Protein AF-X0Y492-F1 (afdb_monomer)

Nearest PDB structures (foldseek):
  3juu-assembly1_A  TM=8.325E-01  e=1.049E-05  Zobellia galactanivorans
  4ate-assembly1_A  TM=9.271E-01  e=7.933E-04  Zobellia galactanivorans
  3ilf-assembly1_A  TM=8.958E-01  e=1.665E-03  Zobellia galactanivorans
  7kr6-assembly1_BBB  TM=7.859E-01  e=3.182E-01  Bacteroides ovatus
  5nbp-assembly2_B  TM=7.833E-01  e=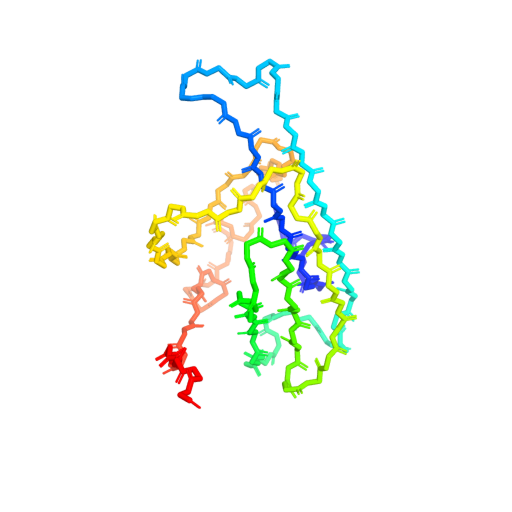4.075E-01  Bacteroides ovatus

Radius of gyration: 16.37 Å; Cα contacts (8 Å, |Δi|>4): 136; chains: 1; bounding box: 43×24×41 Å

Mean predicted aligned error: 4.15 Å

Foldseek 3Di:
DCDPPQFKDKDWDWDDDVVGCPPIDIDMDMDGDPDGPLPDDWDWDWDPPFQFKIWIDINNHTDDMDGDPGGDPDDDDDDDDDDDDPVHDQDPVRPCNNVNDPSRPDDDDPDDDDDDDD

pLDDT: mean 92.34, std 8.25, range [55.75, 98.75]

Organism: NCBI:txid412755

Structure (mmCIF, N/CA/C/O backbone):
data_AF-X0Y492-F1
#
_entry.id   AF-X0Y492-F1
#
loop_
_atom_site.group_PDB
_atom_site.id
_atom_site.type_symbol
_atom_site.label_atom_id
_atom_site.label_alt_id
_atom_site.label_comp_id
_atom_site.label_asym_id
_atom_site.label_entity_id
_atom_site.label_seq_id
_atom_site.pdbx_PDB_ins_code
_atom_site.Cartn_x
_atom_site.Cartn_y
_atom_site.Cartn_z
_atom_site.occupancy
_atom_site.B_iso_or_equiv
_atom_site.auth_seq_id
_atom_site.auth_comp_id
_atom_site.auth_asym_id
_atom_site.auth_atom_id
_atom_site.pdbx_PDB_model_num
ATOM 1 N N . TRP A 1 1 ? 14.440 -5.883 -9.053 1.00 55.75 1 TRP A N 1
ATOM 2 C CA . TRP A 1 1 ? 13.439 -5.600 -8.032 1.00 55.75 1 TRP A CA 1
ATOM 3 C C . TRP A 1 1 ? 11.976 -5.795 -8.491 1.00 55.75 1 TRP A C 1
ATOM 5 O O . TRP A 1 1 ? 11.084 -5.684 -7.668 1.00 55.75 1 TRP A O 1
ATOM 15 N N . GLY A 1 2 ? 11.674 -6.202 -9.739 1.00 57.22 2 GLY A N 1
ATOM 16 C CA . GLY A 1 2 ? 10.277 -6.325 -10.222 1.00 57.22 2 GLY A CA 1
ATOM 17 C C . GLY A 1 2 ? 9.827 -7.699 -10.738 1.00 57.22 2 GLY A C 1
ATOM 18 O O . GLY A 1 2 ? 8.848 -7.757 -11.460 1.00 57.22 2 GLY A O 1
ATOM 19 N N . ARG A 1 3 ? 10.538 -8.801 -10.452 1.00 61.84 3 ARG A N 1
ATOM 20 C CA . ARG A 1 3 ? 10.195 -10.123 -11.035 1.00 61.84 3 ARG A CA 1
ATOM 21 C C . ARG A 1 3 ? 9.187 -10.941 -10.225 1.00 61.84 3 ARG A C 1
ATOM 23 O O . ARG A 1 3 ? 8.469 -11.741 -10.803 1.00 61.84 3 ARG A O 1
ATOM 30 N N . ASN A 1 4 ? 9.172 -10.759 -8.903 1.00 74.25 4 ASN A N 1
ATOM 31 C CA . ASN A 1 4 ? 8.382 -11.586 -7.978 1.00 74.25 4 ASN A CA 1
ATOM 32 C C . ASN A 1 4 ? 7.348 -10.774 -7.180 1.00 74.25 4 ASN A C 1
ATOM 34 O O . ASN A 1 4 ? 6.586 -11.342 -6.403 1.00 74.25 4 ASN A O 1
ATOM 38 N N . TRP A 1 5 ? 7.356 -9.450 -7.344 1.00 85.19 5 TRP A N 1
ATOM 39 C CA . TRP A 1 5 ? 6.557 -8.491 -6.573 1.00 85.19 5 TRP A CA 1
ATOM 40 C C . TRP A 1 5 ? 5.687 -7.614 -7.485 1.00 85.19 5 TRP A C 1
ATOM 42 O O . TRP A 1 5 ? 5.201 -6.575 -7.061 1.00 85.19 5 TRP A O 1
ATOM 52 N N . ASP A 1 6 ? 5.505 -8.029 -8.742 1.00 89.94 6 ASP A N 1
ATOM 53 C CA . ASP A 1 6 ? 4.697 -7.355 -9.765 1.00 89.94 6 ASP A CA 1
ATOM 54 C C . ASP A 1 6 ? 3.240 -7.847 -9.802 1.00 89.94 6 ASP A C 1
ATOM 56 O O . ASP A 1 6 ? 2.480 -7.430 -10.672 1.00 89.94 6 ASP A O 1
ATOM 60 N N . GLN A 1 7 ? 2.849 -8.725 -8.871 1.00 95.25 7 GLN A N 1
ATOM 61 C CA . GLN A 1 7 ? 1.479 -9.210 -8.685 1.00 95.25 7 GLN A CA 1
ATOM 62 C C . GLN A 1 7 ? 1.159 -9.372 -7.190 1.00 95.25 7 GLN A C 1
ATOM 64 O O . GLN A 1 7 ? 1.045 -10.482 -6.661 1.00 95.25 7 GLN A O 1
ATOM 69 N N . ILE A 1 8 ? 1.028 -8.255 -6.481 1.00 95.69 8 ILE A N 1
ATOM 70 C CA . ILE A 1 8 ? 0.751 -8.230 -5.048 1.00 95.69 8 ILE A CA 1
ATOM 71 C C . ILE A 1 8 ? -0.098 -7.019 -4.649 1.00 95.69 8 ILE A C 1
ATOM 73 O O . ILE A 1 8 ? 0.143 -5.893 -5.072 1.00 95.69 8 ILE A O 1
ATOM 77 N N . PHE A 1 9 ? -1.085 -7.246 -3.786 1.00 97.50 9 PHE A N 1
ATOM 78 C CA . PHE A 1 9 ? -1.698 -6.199 -2.974 1.00 97.50 9 PHE A CA 1
ATOM 79 C C . PHE A 1 9 ? -1.273 -6.450 -1.530 1.00 97.50 9 PHE A C 1
ATOM 81 O O . PHE A 1 9 ? -1.693 -7.440 -0.932 1.00 97.50 9 PHE A O 1
ATOM 88 N N . HIS A 1 10 ? -0.367 -5.616 -1.016 1.00 96.62 10 HIS A N 1
ATOM 89 C CA . HIS A 1 10 ? 0.262 -5.760 0.300 1.00 96.62 10 HIS A CA 1
ATOM 90 C C . HIS A 1 10 ? 0.047 -4.506 1.130 1.00 96.62 10 HIS A C 1
ATOM 92 O O . HIS A 1 10 ? -0.031 -3.395 0.607 1.00 96.62 10 HIS A O 1
ATOM 98 N N . SER A 1 11 ? -0.069 -4.689 2.439 1.00 97.12 11 SER A N 1
ATOM 99 C CA . SER A 1 11 ? -0.231 -3.583 3.374 1.00 97.12 11 SER A CA 1
ATOM 100 C C . SER A 1 11 ? 0.521 -3.877 4.660 1.00 97.12 11 SER A C 1
ATOM 102 O O . SER A 1 11 ? 0.534 -5.018 5.128 1.00 97.12 11 SER A O 1
ATOM 104 N N . ASN A 1 12 ? 1.116 -2.834 5.239 1.00 95.00 12 ASN A N 1
ATOM 105 C CA . ASN A 1 12 ? 1.852 -2.915 6.494 1.00 95.00 12 ASN A CA 1
ATOM 106 C C . ASN A 1 12 ? 1.318 -1.893 7.491 1.00 95.00 12 ASN A C 1
ATOM 108 O O . ASN A 1 12 ? 1.077 -0.742 7.137 1.00 95.00 12 ASN A O 1
ATOM 112 N N . LEU A 1 13 ? 1.235 -2.310 8.749 1.00 95.12 13 LEU A N 1
ATOM 113 C CA . LEU A 1 13 ? 1.245 -1.426 9.904 1.00 95.12 13 LEU A CA 1
ATOM 114 C C . LEU A 1 13 ? 2.625 -1.556 10.532 1.00 95.12 13 LEU A C 1
ATOM 116 O O . LEU A 1 13 ? 3.018 -2.649 10.948 1.00 95.12 13 LEU A O 1
ATOM 120 N N . ILE A 1 14 ? 3.378 -0.461 10.528 1.00 92.31 14 ILE A N 1
ATOM 121 C CA . ILE A 1 14 ? 4.756 -0.440 11.005 1.00 92.31 14 ILE A CA 1
ATOM 122 C C . ILE A 1 14 ? 4.837 0.517 12.179 1.00 92.31 14 ILE A C 1
ATOM 124 O O . ILE A 1 14 ? 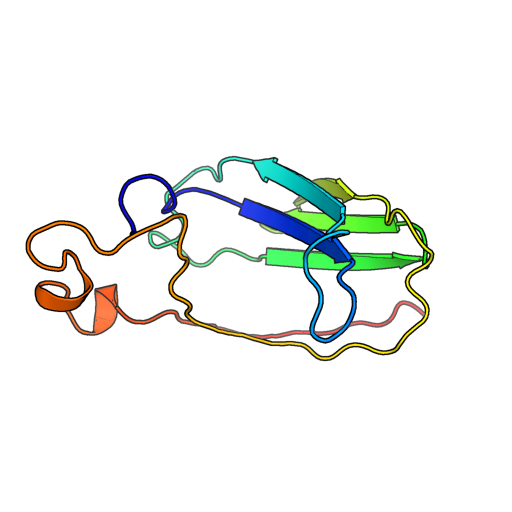4.552 1.704 12.041 1.00 92.31 14 ILE A O 1
ATOM 128 N N . ARG A 1 15 ? 5.287 -0.003 13.318 1.00 90.00 15 ARG A N 1
ATOM 129 C CA . ARG A 1 15 ? 5.688 0.804 14.461 1.00 90.00 15 ARG A CA 1
ATOM 130 C C . ARG A 1 15 ? 7.197 0.726 14.601 1.00 90.00 15 ARG A C 1
ATOM 132 O O . ARG A 1 15 ? 7.750 -0.333 14.892 1.00 90.00 15 ARG A O 1
ATOM 139 N N . THR A 1 16 ? 7.853 1.859 14.403 1.00 86.19 16 THR A N 1
ATOM 140 C CA . THR A 1 16 ? 9.274 2.061 14.695 1.00 86.19 16 THR A CA 1
ATOM 141 C C . THR A 1 16 ? 9.431 3.244 15.635 1.00 86.19 16 THR A C 1
ATOM 143 O O . THR A 1 16 ? 8.540 4.088 15.760 1.00 86.19 16 THR A O 1
ATOM 146 N N . ARG A 1 17 ? 10.571 3.308 16.321 1.00 79.25 17 ARG A N 1
ATOM 147 C CA . ARG A 1 17 ? 10.982 4.516 17.027 1.00 79.25 17 ARG A CA 1
ATOM 148 C C . ARG A 1 17 ? 11.815 5.355 16.062 1.00 79.25 17 ARG A C 1
ATOM 150 O O . ARG A 1 17 ? 12.604 4.814 15.290 1.00 79.25 17 ARG A O 1
ATOM 157 N N . ALA A 1 18 ? 11.653 6.676 16.098 1.00 72.62 18 ALA A N 1
ATOM 158 C CA . ALA A 1 18 ? 12.477 7.568 15.288 1.00 72.62 18 ALA A CA 1
ATOM 159 C C . ALA A 1 18 ? 13.970 7.305 15.560 1.00 72.62 18 ALA A C 1
ATOM 161 O O . ALA A 1 18 ? 14.410 7.366 16.709 1.00 72.62 18 ALA A O 1
ATOM 162 N N . GLY A 1 19 ? 14.722 6.973 14.507 1.00 68.38 19 GLY A N 1
ATOM 163 C CA . GLY A 1 19 ? 16.152 6.657 14.586 1.00 68.38 19 GLY A CA 1
ATOM 164 C C . GLY A 1 19 ? 16.504 5.278 15.161 1.00 68.38 19 GLY A C 1
ATOM 165 O O . GLY A 1 19 ? 17.688 4.982 15.277 1.00 68.38 19 GLY A O 1
ATOM 166 N N . ASP A 1 20 ? 15.526 4.431 15.506 1.00 75.44 20 ASP A N 1
ATOM 167 C CA . ASP A 1 20 ? 15.769 3.112 16.099 1.00 75.44 20 ASP A CA 1
ATOM 168 C C . ASP A 1 20 ? 14.780 2.049 15.583 1.00 75.44 20 ASP A C 1
ATOM 170 O O . ASP A 1 20 ? 13.600 1.999 15.949 1.00 75.44 20 ASP A O 1
ATOM 174 N N . ASN A 1 21 ? 15.307 1.156 14.742 1.00 76.12 21 ASN A N 1
ATOM 175 C CA . ASN A 1 21 ? 14.578 0.029 14.163 1.00 76.12 21 ASN A CA 1
ATOM 176 C C . ASN A 1 21 ? 14.710 -1.271 14.978 1.00 76.12 21 ASN A C 1
ATOM 178 O O . ASN A 1 21 ? 14.123 -2.277 14.582 1.00 76.12 21 ASN A O 1
ATOM 182 N N . SER A 1 22 ? 15.443 -1.283 16.101 1.00 76.06 22 SER A N 1
ATOM 183 C CA . SER A 1 22 ? 15.678 -2.501 16.898 1.00 76.06 22 SER A CA 1
ATOM 184 C C . SER A 1 22 ? 14.391 -3.119 17.456 1.00 76.06 22 SER A C 1
ATOM 186 O O . SER A 1 22 ? 14.306 -4.332 17.616 1.00 76.06 22 SER A O 1
ATOM 188 N N . ASN A 1 23 ? 13.363 -2.295 17.681 1.00 81.00 23 ASN A N 1
ATOM 189 C CA . ASN A 1 23 ? 12.053 -2.699 18.196 1.00 81.00 23 ASN A CA 1
ATOM 190 C C . ASN A 1 23 ? 10.935 -2.548 17.152 1.00 81.00 23 ASN A C 1
ATOM 192 O O . ASN A 1 23 ? 9.787 -2.256 17.499 1.00 81.00 23 ASN A O 1
ATOM 196 N N . LYS A 1 24 ? 11.267 -2.692 15.863 1.00 89.00 24 LYS A N 1
ATOM 197 C CA . LYS A 1 24 ? 10.288 -2.613 14.777 1.00 89.00 24 LYS A CA 1
ATOM 198 C C . LYS A 1 24 ? 9.218 -3.693 14.948 1.00 89.00 24 LYS A C 1
ATOM 200 O O . LYS A 1 24 ? 9.517 -4.883 14.889 1.00 89.00 24 LYS A O 1
ATOM 205 N N . VAL A 1 25 ? 7.961 -3.273 15.056 1.00 92.69 25 VAL A N 1
ATOM 206 C CA . VAL A 1 25 ? 6.805 -4.162 14.903 1.00 92.69 25 VAL A CA 1
ATOM 207 C C . VAL A 1 25 ? 6.225 -3.956 13.515 1.00 92.69 25 VAL A C 1
ATOM 209 O O . VAL A 1 25 ? 5.977 -2.825 13.098 1.00 92.69 25 VAL A O 1
ATOM 212 N N . GLN A 1 26 ? 6.034 -5.053 12.786 1.00 93.88 26 GLN A N 1
ATOM 213 C CA . GLN A 1 26 ? 5.436 -5.048 11.456 1.00 93.88 26 GLN A CA 1
ATOM 214 C C . GLN A 1 26 ? 4.308 -6.072 11.400 1.00 93.88 26 GLN A C 1
ATOM 216 O O . GLN A 1 26 ? 4.543 -7.279 11.414 1.00 93.88 26 GLN A O 1
ATOM 221 N N . ILE A 1 27 ? 3.080 -5.570 11.306 1.00 96.75 27 ILE A N 1
ATOM 222 C CA . ILE A 1 27 ? 1.883 -6.371 11.058 1.00 96.75 27 ILE A CA 1
ATOM 223 C C . ILE A 1 27 ? 1.547 -6.216 9.584 1.00 96.75 27 ILE A C 1
ATOM 225 O O . ILE A 1 27 ? 1.428 -5.099 9.086 1.00 96.75 27 ILE A O 1
ATOM 229 N N . GLN A 1 28 ? 1.417 -7.330 8.874 1.00 97.00 28 GLN A N 1
ATOM 230 C CA . GLN A 1 28 ? 1.279 -7.307 7.426 1.00 97.00 28 GLN A CA 1
ATOM 231 C C . GLN A 1 28 ? 0.382 -8.424 6.916 1.00 97.00 28 GLN A C 1
ATOM 233 O O . GLN A 1 28 ? 0.271 -9.487 7.529 1.00 97.00 28 GLN A O 1
ATOM 238 N N . LYS A 1 29 ? -0.234 -8.181 5.763 1.00 98.19 29 LYS A N 1
ATOM 239 C CA . LYS A 1 29 ? -0.973 -9.182 4.997 1.00 98.19 29 LYS A CA 1
ATOM 240 C C . LYS A 1 29 ? -0.919 -8.815 3.520 1.00 98.19 29 LYS A C 1
ATOM 242 O O . LYS A 1 29 ? -0.684 -7.660 3.166 1.00 98.19 29 LYS A O 1
ATOM 247 N N . SER A 1 30 ? -1.109 -9.812 2.668 1.00 97.38 30 SER A N 1
ATOM 248 C CA . SER A 1 30 ? -1.231 -9.614 1.232 1.00 97.38 30 SER A CA 1
ATOM 249 C C . SER A 1 30 ? -2.183 -10.612 0.598 1.00 97.38 30 SER A C 1
ATOM 251 O O . SER A 1 30 ? -2.483 -11.669 1.159 1.00 97.38 30 SER A O 1
ATOM 253 N N . ILE A 1 31 ? -2.630 -10.259 -0.603 1.00 97.69 31 ILE A N 1
ATOM 254 C CA . ILE A 1 31 ? -3.265 -11.168 -1.554 1.00 97.69 31 ILE A CA 1
ATOM 255 C C . ILE A 1 31 ? -2.610 -11.009 -2.926 1.00 97.69 31 ILE A C 1
ATOM 257 O O . ILE A 1 31 ? -1.971 -9.991 -3.211 1.00 97.69 31 ILE A O 1
ATOM 261 N N . LYS A 1 32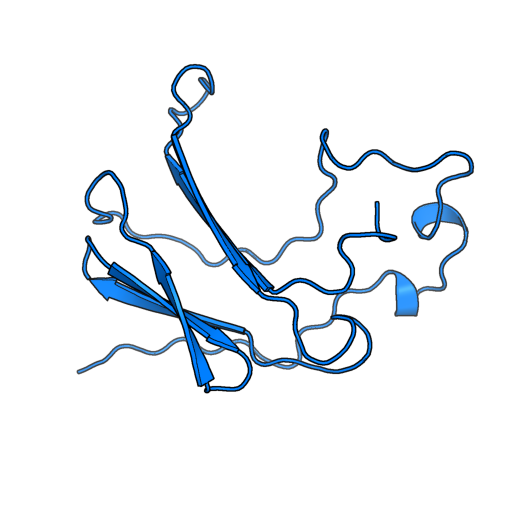 ? -2.796 -12.006 -3.792 1.00 97.25 32 LYS A N 1
ATOM 262 C CA . LYS A 1 32 ? -2.457 -11.881 -5.210 1.00 97.25 32 LYS A CA 1
ATOM 263 C C . LYS A 1 32 ? -3.658 -11.307 -5.974 1.00 97.25 32 LYS A C 1
ATOM 265 O O . LYS A 1 32 ? -4.732 -11.908 -5.903 1.00 97.25 32 LYS A O 1
ATOM 270 N N . PRO A 1 33 ? -3.513 -10.171 -6.677 1.00 97.12 33 PRO A N 1
ATOM 271 C CA . PRO A 1 33 ? -4.542 -9.678 -7.585 1.00 97.12 33 PRO A CA 1
ATOM 272 C C . PRO A 1 33 ? -4.731 -10.625 -8.790 1.00 97.12 33 PRO A C 1
ATOM 274 O O . PRO A 1 33 ? -3.838 -11.426 -9.076 1.00 97.12 33 PRO A O 1
ATOM 277 N N . PRO A 1 34 ? -5.863 -10.546 -9.519 1.00 96.69 34 PRO A N 1
ATOM 278 C CA . PRO A 1 34 ? -6.141 -11.416 -10.669 1.00 96.69 34 PRO A CA 1
ATOM 279 C C . PRO A 1 34 ? -5.122 -11.306 -11.809 1.00 96.69 34 PRO A C 1
ATOM 281 O O . PRO A 1 34 ? -4.872 -12.289 -12.500 1.00 96.69 34 PRO A O 1
ATOM 284 N N . THR A 1 35 ? -4.524 -10.128 -11.985 1.00 97.38 35 THR A N 1
ATOM 285 C CA . THR A 1 35 ? -3.483 -9.852 -12.983 1.00 97.38 35 THR A CA 1
ATOM 286 C C . THR A 1 35 ? -2.301 -9.136 -12.341 1.00 97.38 35 THR A C 1
ATOM 288 O O . THR A 1 35 ? -2.409 -8.669 -11.203 1.00 97.38 35 THR A O 1
ATOM 291 N N . LYS A 1 36 ? -1.174 -9.017 -13.051 1.00 95.94 36 LYS A N 1
ATOM 292 C CA . LYS A 1 36 ? -0.035 -8.218 -12.579 1.00 95.94 36 LYS A CA 1
ATOM 293 C C . LYS A 1 36 ? -0.450 -6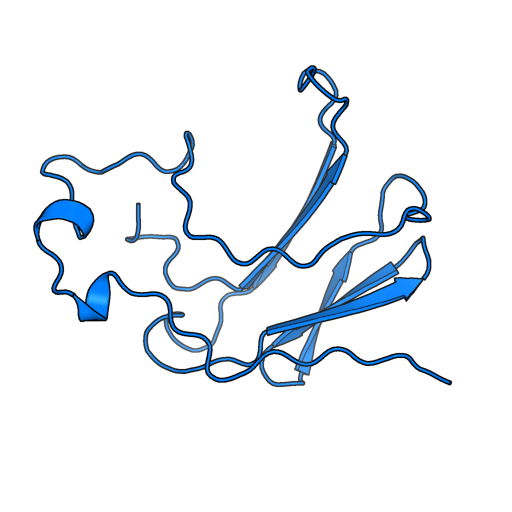.764 -12.340 1.00 95.94 36 LYS A C 1
ATOM 295 O O . LYS A 1 36 ? -1.285 -6.220 -13.063 1.00 95.94 36 LYS A O 1
ATOM 300 N N . ASN A 1 37 ? 0.144 -6.117 -11.338 1.00 95.69 37 ASN A N 1
ATOM 301 C CA . ASN A 1 37 ? -0.213 -4.760 -10.914 1.00 95.69 37 ASN A CA 1
ATOM 302 C C . ASN A 1 37 ? -0.068 -3.721 -12.037 1.00 95.69 37 ASN A C 1
ATOM 304 O O . ASN A 1 37 ? -0.776 -2.721 -12.009 1.00 95.69 37 ASN A O 1
ATOM 308 N N . HIS A 1 38 ? 0.834 -3.947 -12.998 1.00 94.12 38 HIS A N 1
ATOM 309 C CA . HIS A 1 38 ? 1.089 -3.038 -14.120 1.00 94.12 38 HIS A CA 1
ATOM 310 C C . HIS A 1 38 ? 0.211 -3.298 -15.357 1.00 94.12 38 HIS A C 1
ATOM 312 O O . HIS A 1 38 ? 0.249 -2.507 -16.289 1.00 94.12 38 HIS A O 1
ATOM 318 N N . GLU A 1 39 ? -0.578 -4.379 -15.398 1.00 96.75 39 GLU A N 1
ATOM 319 C CA . GLU A 1 39 ? -1.405 -4.702 -16.577 1.00 96.75 39 GLU A CA 1
ATOM 320 C C . GLU A 1 39 ? -2.679 -3.849 -16.678 1.00 96.75 39 GLU A C 1
ATOM 322 O O . GLU A 1 39 ? -3.278 -3.752 -17.747 1.00 96.75 39 GLU A O 1
ATOM 327 N N . ARG A 1 40 ? -3.134 -3.252 -15.569 1.00 97.44 40 ARG A N 1
ATOM 328 C CA . ARG A 1 40 ? -4.333 -2.402 -15.524 1.00 97.44 40 ARG A CA 1
ATOM 329 C C . ARG A 1 40 ? -4.331 -1.491 -14.301 1.00 97.44 40 ARG A C 1
ATOM 331 O O . ARG A 1 40 ? -3.705 -1.798 -13.290 1.00 97.44 40 ARG A O 1
ATOM 338 N N . PHE A 1 41 ? -5.146 -0.439 -14.343 1.00 98.12 41 PHE A N 1
ATOM 339 C CA . PHE A 1 41 ? -5.463 0.339 -13.148 1.00 98.12 41 PHE A CA 1
ATOM 340 C C . PHE A 1 41 ? -6.350 -0.459 -12.188 1.00 98.12 41 PHE A C 1
ATOM 342 O O . PHE A 1 41 ? -7.453 -0.893 -12.535 1.00 98.12 41 PHE A O 1
ATOM 349 N N . TYR A 1 42 ? -5.863 -0.613 -10.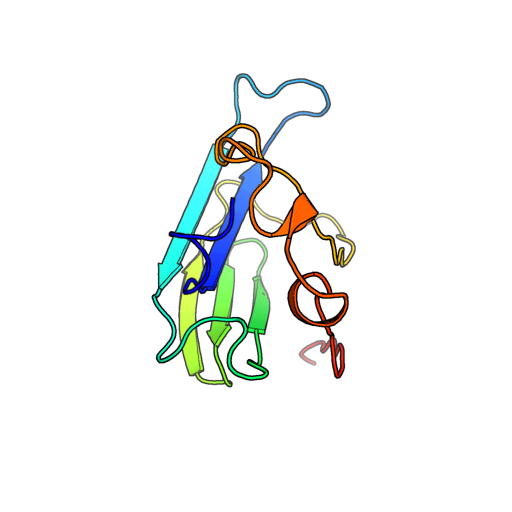964 1.00 98.44 42 TYR A N 1
ATOM 350 C CA . TYR A 1 42 ? -6.607 -1.135 -9.824 1.00 98.44 42 TYR A CA 1
ATOM 351 C C . TYR A 1 42 ? -7.070 0.012 -8.930 1.00 98.44 42 TYR A C 1
ATOM 353 O O . TYR A 1 42 ? -6.384 1.028 -8.812 1.00 98.44 42 TYR A O 1
ATOM 361 N N . VAL A 1 43 ? -8.191 -0.179 -8.234 1.00 98.62 43 VAL A N 1
ATOM 362 C CA . VAL A 1 43 ? -8.562 0.702 -7.119 1.00 98.62 43 VAL A CA 1
ATOM 363 C C . VAL A 1 43 ? -8.069 0.081 -5.818 1.00 98.62 43 VAL A C 1
ATOM 365 O O . VAL A 1 43 ? -8.682 -0.852 -5.299 1.00 98.62 43 VAL A O 1
ATOM 368 N N . TYR A 1 44 ? -6.963 0.607 -5.292 1.00 98.56 44 TYR A N 1
ATOM 369 C CA . TYR A 1 44 ? -6.460 0.270 -3.960 1.00 98.56 44 TYR A CA 1
ATOM 370 C C . TYR A 1 44 ? -7.071 1.214 -2.929 1.00 98.56 44 TYR A C 1
ATOM 372 O O . TYR A 1 44 ? -6.986 2.432 -3.079 1.00 98.56 44 TYR A O 1
ATOM 380 N N . ALA A 1 45 ? -7.663 0.669 -1.869 1.00 98.38 45 ALA A N 1
ATOM 381 C CA . ALA A 1 45 ? -8.213 1.481 -0.793 1.00 98.38 45 ALA A CA 1
ATOM 382 C C . ALA A 1 45 ? -7.886 0.906 0.586 1.00 98.38 45 ALA A C 1
ATOM 384 O O . ALA A 1 45 ? -7.889 -0.308 0.798 1.00 98.38 45 ALA A O 1
ATOM 385 N N . GLY A 1 46 ? -7.636 1.812 1.528 1.00 97.62 46 GLY A N 1
ATOM 386 C CA . GLY A 1 46 ? -7.559 1.536 2.955 1.00 97.62 46 GLY A CA 1
ATOM 387 C C . GLY A 1 46 ? -8.601 2.379 3.682 1.00 97.62 46 GLY A C 1
ATOM 388 O O . GLY A 1 46 ? -8.655 3.593 3.498 1.00 97.62 46 GLY A O 1
ATOM 389 N N . TRP A 1 47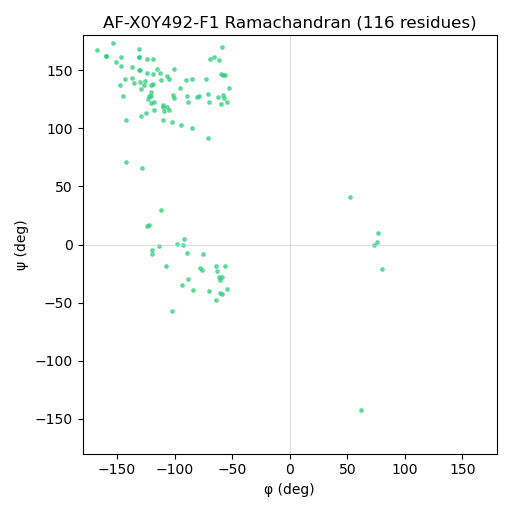 ? -9.430 1.744 4.501 1.00 97.94 47 TRP A N 1
ATOM 390 C CA . TRP A 1 47 ? -10.329 2.416 5.423 1.00 97.94 47 TRP A CA 1
ATOM 391 C C . TRP A 1 47 ? -9.731 2.353 6.821 1.00 97.94 47 TRP A C 1
ATOM 393 O O . TRP A 1 47 ? -9.751 1.308 7.474 1.00 97.94 47 TRP A O 1
ATOM 403 N N . TRP A 1 48 ? -9.205 3.487 7.278 1.00 97.25 48 TRP A N 1
ATOM 404 C CA . TRP A 1 48 ? -8.911 3.698 8.689 1.00 97.25 48 TRP A CA 1
ATOM 405 C C . TRP A 1 48 ? -10.240 3.850 9.435 1.00 97.25 48 TRP A C 1
ATOM 407 O O . TRP A 1 48 ? -10.838 4.923 9.474 1.00 97.25 48 TRP A O 1
ATOM 417 N N . LYS A 1 49 ? -10.752 2.719 9.922 1.00 97.19 49 LYS A N 1
ATOM 418 C CA . LYS A 1 49 ? -12.102 2.600 10.473 1.00 97.19 49 LYS A CA 1
ATOM 419 C C . LYS A 1 49 ? -12.156 3.016 11.939 1.00 97.19 49 LYS A C 1
ATOM 421 O O . LYS A 1 49 ? -13.120 3.651 12.356 1.00 97.19 49 LYS A O 1
ATOM 426 N N . SER A 1 50 ? -11.131 2.658 12.708 1.00 97.12 50 SER A N 1
ATOM 427 C CA . SER A 1 50 ? -10.939 3.088 14.095 1.00 97.12 50 SER A CA 1
ATOM 428 C C . SER A 1 50 ? -9.446 3.070 14.456 1.00 97.12 50 SER A C 1
ATOM 430 O O . SER A 1 50 ? -8.639 2.553 13.675 1.00 97.12 50 SER A O 1
ATOM 432 N N . PRO A 1 51 ? -9.045 3.566 15.642 1.00 97.19 51 PRO A N 1
ATOM 433 C CA . PRO A 1 51 ? -7.670 3.431 16.130 1.00 97.19 51 PRO A CA 1
ATOM 434 C C . PRO A 1 51 ? -7.159 1.982 16.210 1.00 97.19 51 PRO A C 1
ATOM 436 O O . PRO A 1 51 ? -5.951 1.766 16.273 1.00 97.19 51 PRO A O 1
ATOM 439 N N . GLU A 1 52 ? -8.055 0.991 16.211 1.00 97.56 52 GLU A N 1
ATOM 440 C CA . GLU A 1 52 ? -7.752 -0.436 16.347 1.00 97.56 52 GLU A CA 1
ATOM 441 C C . GLU A 1 52 ? -8.058 -1.270 15.090 1.00 97.56 52 GLU A C 1
ATOM 443 O O . GLU A 1 52 ? -7.816 -2.478 15.095 1.00 97.56 52 GLU A O 1
ATOM 448 N N . GLU A 1 53 ? -8.578 -0.675 14.012 1.00 97.75 53 GLU A N 1
ATOM 449 C CA . GLU A 1 53 ? -8.928 -1.417 12.797 1.00 97.75 53 GLU A CA 1
ATOM 450 C C . GLU A 1 53 ? -8.673 -0.613 11.520 1.00 97.75 53 GLU A C 1
ATOM 452 O O . GLU A 1 53 ? -9.190 0.492 11.328 1.00 97.75 53 GLU A O 1
ATOM 457 N N . ILE A 1 54 ? -7.937 -1.234 10.595 1.00 98.12 54 ILE A N 1
ATOM 458 C CA . ILE A 1 54 ? -7.781 -0.760 9.221 1.00 98.12 54 ILE A CA 1
ATOM 459 C C . ILE A 1 54 ? -8.229 -1.868 8.271 1.00 98.12 54 ILE A C 1
ATOM 461 O O . ILE A 1 54 ? -7.737 -2.996 8.344 1.00 98.12 54 ILE A O 1
ATOM 465 N N . GLN A 1 55 ? -9.163 -1.551 7.377 1.00 98.56 55 GLN A N 1
ATOM 466 C CA . GLN A 1 55 ? -9.678 -2.475 6.366 1.00 98.56 55 GLN A CA 1
ATOM 467 C C . GLN A 1 55 ? -9.106 -2.132 4.993 1.00 98.56 55 GLN A C 1
ATOM 469 O O . GLN A 1 55 ? -8.981 -0.962 4.651 1.00 98.56 55 GLN A O 1
ATOM 474 N N . PHE A 1 56 ? -8.794 -3.138 4.188 1.00 98.75 56 PHE A N 1
ATOM 475 C CA . PHE A 1 56 ? -8.207 -2.974 2.864 1.00 98.75 56 PHE A CA 1
ATOM 476 C C . PHE A 1 56 ? -9.131 -3.546 1.796 1.00 98.75 56 PHE A C 1
ATOM 478 O O . PHE A 1 56 ? -9.703 -4.628 1.963 1.00 98.75 56 PHE A O 1
ATOM 485 N N . PHE A 1 57 ? -9.254 -2.817 0.690 1.00 98.75 57 PHE A N 1
ATOM 486 C CA . PHE A 1 57 ? -10.131 -3.148 -0.423 1.00 98.75 57 PHE A CA 1
ATOM 487 C C . PHE A 1 57 ? -9.359 -3.085 -1.738 1.00 98.75 57 PHE A C 1
ATOM 489 O O . PHE A 1 57 ? -8.562 -2.170 -1.958 1.00 98.75 57 PHE A O 1
ATOM 496 N N . LEU A 1 58 ? -9.637 -4.045 -2.616 1.00 98.75 58 LEU A N 1
ATOM 497 C CA . LEU A 1 58 ? -9.129 -4.091 -3.982 1.00 98.75 58 LEU A CA 1
ATOM 498 C C . LEU A 1 58 ? -10.325 -4.088 -4.934 1.00 98.75 58 LEU A C 1
ATOM 500 O O . LEU A 1 58 ? -11.203 -4.943 -4.823 1.00 98.75 58 LEU A O 1
ATOM 504 N N . ASP A 1 59 ? -10.388 -3.105 -5.831 1.00 98.44 59 ASP A N 1
ATOM 505 C CA . ASP A 1 59 ? -11.519 -2.890 -6.748 1.00 98.44 59 ASP A CA 1
ATOM 506 C C . ASP A 1 59 ? -12.877 -2.824 -6.027 1.00 98.44 59 ASP A C 1
ATOM 508 O O . ASP A 1 59 ? -13.874 -3.407 -6.454 1.00 98.44 59 ASP A O 1
ATOM 512 N N . GLY A 1 60 ? -12.902 -2.146 -4.875 1.00 98.12 60 GLY A N 1
ATOM 513 C CA . GLY A 1 60 ? -14.100 -1.993 -4.043 1.00 98.12 60 GLY A CA 1
ATOM 514 C C . GLY A 1 60 ? -14.521 -3.252 -3.276 1.00 98.12 60 GLY A C 1
ATOM 515 O O . GLY A 1 60 ? -15.485 -3.203 -2.516 1.00 98.12 60 GLY A O 1
ATOM 516 N N . LYS A 1 61 ? -13.804 -4.373 -3.421 1.00 98.56 61 LYS A N 1
ATOM 517 C CA . LYS A 1 61 ? -14.073 -5.616 -2.688 1.00 98.56 61 LYS A CA 1
ATOM 518 C C . LYS A 1 61 ? -13.202 -5.696 -1.444 1.00 98.56 61 LYS A C 1
ATOM 520 O O . LYS A 1 61 ? -12.000 -5.445 -1.516 1.00 98.56 61 LYS A O 1
ATOM 525 N N . TYR A 1 62 ? -13.799 -6.078 -0.316 1.00 98.69 62 TYR A N 1
ATOM 526 C CA . TYR A 1 62 ? -13.059 -6.342 0.918 1.00 98.69 62 TYR A CA 1
ATOM 527 C C . TYR A 1 62 ? -12.002 -7.425 0.674 1.00 98.69 62 TYR A C 1
ATOM 529 O O . TYR A 1 62 ? -12.327 -8.512 0.196 1.00 98.69 62 TYR A O 1
ATOM 537 N N . ALA A 1 63 ? -10.747 -7.126 1.008 1.00 98.56 63 ALA A N 1
ATOM 538 C CA . ALA A 1 63 ? -9.638 -8.065 0.906 1.00 98.56 63 ALA A CA 1
ATOM 539 C C . ALA A 1 63 ? -9.280 -8.635 2.284 1.00 98.56 63 ALA A C 1
ATOM 541 O O . ALA A 1 63 ? -9.273 -9.851 2.485 1.00 98.56 63 ALA A O 1
ATOM 542 N N . TYR A 1 64 ? -8.963 -7.759 3.238 1.00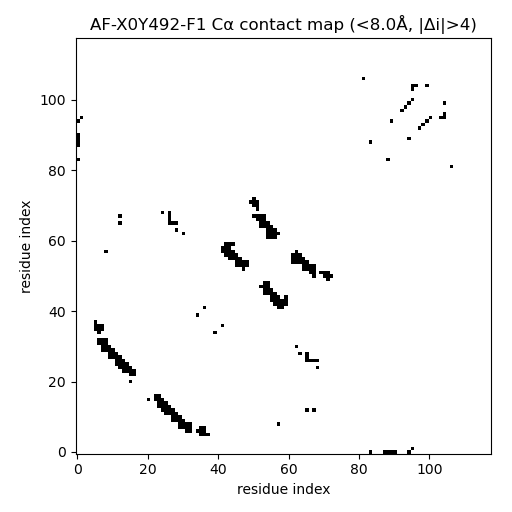 98.69 64 TYR A N 1
ATOM 543 C CA . TYR A 1 64 ? -8.601 -8.129 4.605 1.00 98.69 64 TYR A CA 1
ATOM 544 C C . TYR A 1 64 ? -8.583 -6.913 5.537 1.00 98.69 64 TYR A C 1
ATOM 546 O O . TYR A 1 64 ? -8.563 -5.774 5.083 1.00 98.69 64 TYR A O 1
ATOM 554 N N . SER A 1 65 ? -8.521 -7.163 6.847 1.00 98.56 65 SER A N 1
ATOM 555 C CA . SER A 1 65 ? -8.273 -6.145 7.873 1.00 98.56 65 SER A CA 1
ATOM 556 C C . SER A 1 65 ? -6.953 -6.407 8.591 1.00 98.56 65 SER A C 1
ATOM 558 O O . SER A 1 65 ? -6.540 -7.561 8.734 1.00 98.56 65 SER A O 1
ATOM 560 N N . LEU A 1 66 ? -6.327 -5.340 9.080 1.00 98.44 66 LEU A N 1
ATOM 561 C CA . LEU A 1 66 ? -5.216 -5.380 10.023 1.00 98.44 66 LEU A CA 1
ATOM 562 C C . LEU A 1 66 ? -5.616 -4.655 11.313 1.00 98.44 66 LEU A C 1
ATOM 564 O O . LEU A 1 66 ? -6.357 -3.671 11.284 1.00 98.44 66 LEU A O 1
ATOM 568 N N . LYS A 1 67 ? -5.095 -5.146 12.437 1.00 97.75 67 LYS A N 1
ATOM 569 C CA . LYS A 1 67 ? -5.235 -4.528 13.755 1.00 97.75 67 LYS A CA 1
ATOM 570 C C . LYS A 1 67 ? -3.874 -3.966 14.177 1.00 97.75 67 LYS A C 1
ATOM 572 O O . LYS A 1 67 ? -2.933 -4.756 14.251 1.00 97.75 67 LYS A O 1
ATOM 577 N N . PRO A 1 68 ? -3.747 -2.655 14.432 1.00 95.19 68 PRO A N 1
ATOM 578 C CA . PRO A 1 68 ? -2.546 -2.073 15.021 1.00 95.19 68 PRO A CA 1
ATOM 579 C C . PRO A 1 68 ? -2.187 -2.721 16.369 1.00 95.19 68 PRO A C 1
ATOM 581 O O . PRO A 1 68 ? -3.077 -3.099 17.135 1.00 95.19 68 PRO A O 1
ATOM 584 N N . ASP A 1 69 ? -0.893 -2.835 16.679 1.00 94.06 69 ASP A N 1
ATOM 585 C CA . ASP A 1 69 ? -0.424 -3.292 17.997 1.00 94.06 69 ASP A CA 1
ATOM 586 C C . ASP A 1 69 ? -0.555 -2.206 19.077 1.00 94.06 69 ASP A C 1
ATOM 588 O O . ASP A 1 69 ? -0.640 -2.511 20.265 1.00 94.06 69 ASP A O 1
ATOM 592 N N . VAL A 1 70 ? -0.617 -0.944 18.654 1.00 93.25 70 VAL A N 1
ATOM 593 C CA . VAL A 1 70 ? -0.931 0.230 19.472 1.00 93.25 70 VAL A CA 1
ATOM 594 C C . VAL A 1 70 ? -2.020 1.035 18.778 1.00 93.25 70 VAL A C 1
ATOM 596 O O . VAL A 1 70 ? -2.083 1.045 17.551 1.00 93.25 70 VAL A O 1
ATOM 599 N N . LYS A 1 71 ? -2.861 1.744 19.534 1.00 95.62 71 LYS A N 1
ATOM 600 C CA . LYS A 1 71 ? -3.904 2.585 18.937 1.00 95.62 71 LYS A CA 1
ATOM 601 C C . LYS A 1 71 ? -3.297 3.629 18.000 1.00 95.62 71 LYS A C 1
ATOM 603 O O . LYS A 1 71 ? -2.400 4.374 18.393 1.00 95.62 71 LYS A O 1
ATOM 608 N N . TRP A 1 72 ? -3.806 3.701 16.775 1.00 93.31 72 TRP A N 1
ATOM 609 C CA . TRP A 1 72 ? -3.443 4.757 15.837 1.00 93.31 72 TRP A CA 1
ATOM 610 C C . TRP A 1 72 ? -4.332 5.972 16.105 1.00 93.31 72 TRP A C 1
ATOM 612 O O . TRP A 1 72 ? -5.491 5.988 15.707 1.00 93.31 72 TRP A O 1
ATOM 622 N N . GLU A 1 73 ? -3.804 6.973 16.810 1.00 92.00 73 GLU A N 1
ATOM 623 C CA . GLU A 1 73 ? -4.540 8.200 17.187 1.00 92.00 73 GLU A CA 1
ATOM 624 C C . GLU A 1 73 ? -3.894 9.476 16.630 1.00 92.00 73 GLU A C 1
ATOM 626 O O . GLU A 1 73 ? -4.461 10.564 16.712 1.00 92.00 73 GLU A O 1
ATOM 631 N N . LEU A 1 74 ? -2.703 9.348 16.043 1.00 91.00 74 LEU A N 1
ATOM 632 C CA . LEU A 1 74 ? -1.970 10.472 15.480 1.00 91.00 74 LEU A CA 1
ATOM 633 C C . LEU A 1 74 ? -2.430 10.771 14.047 1.00 91.00 74 LEU A C 1
ATOM 635 O O . LEU A 1 74 ? -2.664 9.833 13.276 1.00 91.00 74 LEU A O 1
ATOM 639 N N . PRO A 1 75 ? -2.502 12.058 13.657 1.00 93.69 75 PRO A N 1
ATOM 640 C CA . PRO A 1 75 ? -2.725 12.424 12.268 1.00 93.69 75 PRO A CA 1
ATOM 641 C C . PRO A 1 75 ? -1.598 11.872 11.389 1.00 93.69 75 PRO A C 1
ATOM 643 O O . PRO A 1 75 ? -0.441 11.787 11.805 1.00 93.69 75 PRO A O 1
ATOM 646 N N . ALA A 1 76 ? -1.945 11.511 10.159 1.00 91.31 76 ALA A N 1
ATOM 647 C CA . ALA A 1 76 ? -1.020 10.968 9.174 1.00 91.31 76 ALA A CA 1
ATOM 648 C C . ALA A 1 76 ? -1.178 11.693 7.834 1.00 91.31 76 ALA A C 1
ATOM 650 O O . ALA A 1 76 ? -2.201 12.324 7.565 1.00 91.31 76 ALA A O 1
ATOM 651 N N . TYR A 1 77 ? -0.159 11.571 6.988 1.00 94.75 77 TYR A N 1
ATOM 652 C CA . TYR A 1 77 ? -0.130 12.144 5.647 1.00 94.75 77 TYR A CA 1
ATOM 653 C C . TYR A 1 77 ? -0.149 11.029 4.604 1.00 94.75 77 TYR A C 1
ATOM 655 O O . TY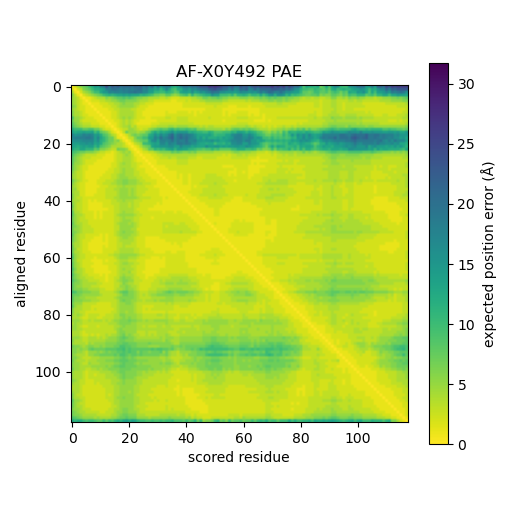R A 1 77 ? 0.397 9.948 4.825 1.00 94.75 77 TYR A O 1
ATOM 663 N N . ILE A 1 78 ? -0.766 11.298 3.455 1.00 95.69 78 ILE A N 1
ATOM 664 C CA . ILE A 1 78 ? -0.715 10.389 2.310 1.00 95.69 78 ILE A CA 1
ATOM 665 C C . ILE A 1 78 ? 0.615 10.607 1.591 1.00 95.69 78 ILE A C 1
ATOM 667 O O . ILE A 1 78 ? 0.935 11.729 1.204 1.00 95.69 78 ILE A O 1
ATOM 671 N N . GLN A 1 79 ? 1.360 9.524 1.385 1.00 95.88 79 GLN A N 1
ATOM 672 C CA . GLN A 1 79 ? 2.595 9.510 0.611 1.00 95.88 79 GLN A CA 1
ATOM 673 C C . GLN A 1 79 ? 2.445 8.540 -0.561 1.00 95.88 79 GLN A C 1
ATOM 675 O O . GLN A 1 79 ? 2.028 7.398 -0.377 1.00 95.88 79 GLN A O 1
ATOM 680 N N . LEU A 1 80 ? 2.808 9.000 -1.758 1.00 96.06 80 LEU A N 1
ATOM 681 C CA . LEU A 1 80 ? 2.912 8.174 -2.957 1.00 96.06 80 LEU A CA 1
ATOM 682 C C . LEU A 1 80 ? 4.368 8.210 -3.401 1.00 96.06 80 LEU A C 1
ATOM 684 O O . LEU A 1 80 ? 4.891 9.277 -3.715 1.00 96.06 80 LEU A O 1
ATOM 688 N N . ALA A 1 81 ? 5.031 7.062 -3.371 1.00 94.25 81 ALA A N 1
ATOM 689 C CA . ALA A 1 81 ? 6.461 6.966 -3.618 1.00 94.25 81 ALA A CA 1
ATOM 690 C C . ALA A 1 81 ? 6.782 5.769 -4.511 1.00 94.25 81 ALA A C 1
ATOM 692 O O . ALA A 1 81 ? 6.065 4.769 -4.525 1.00 94.25 81 ALA A O 1
ATOM 693 N N . ILE A 1 82 ? 7.887 5.892 -5.240 1.00 91.69 82 ILE A N 1
ATOM 694 C CA . ILE A 1 82 ? 8.566 4.774 -5.883 1.00 91.69 82 ILE A CA 1
ATOM 695 C C . ILE A 1 82 ? 9.872 4.599 -5.121 1.00 91.69 82 ILE A C 1
ATOM 697 O O . ILE A 1 82 ? 10.682 5.522 -5.056 1.00 91.69 82 ILE A O 1
ATOM 701 N N . GLU A 1 83 ? 10.044 3.436 -4.507 1.00 89.62 83 GLU A N 1
ATOM 702 C CA . GLU A 1 83 ? 11.145 3.171 -3.587 1.00 89.62 83 GLU A CA 1
ATOM 703 C C . GLU A 1 83 ? 12.023 2.027 -4.091 1.00 89.62 83 GLU A C 1
ATOM 705 O O . GLU A 1 83 ? 11.605 1.181 -4.883 1.00 89.62 83 GLU A O 1
ATOM 710 N N . THR A 1 84 ? 13.247 1.986 -3.573 1.00 88.06 84 THR A N 1
ATOM 711 C CA . THR A 1 84 ? 14.070 0.776 -3.591 1.00 88.06 84 THR A CA 1
ATOM 712 C C . THR A 1 84 ? 14.106 0.215 -2.180 1.00 88.06 84 THR A C 1
ATOM 714 O O . THR A 1 84 ? 14.082 0.970 -1.210 1.00 88.06 84 THR A O 1
ATOM 717 N N . TYR A 1 85 ? 14.134 -1.109 -2.063 1.00 87.38 85 TYR A N 1
ATOM 718 C CA . TYR A 1 85 ? 14.170 -1.781 -0.771 1.00 87.38 85 TYR A CA 1
ATOM 719 C C . TYR A 1 85 ? 15.419 -2.646 -0.662 1.00 87.38 85 TYR A C 1
ATOM 721 O O . TYR A 1 85 ? 15.714 -3.402 -1.588 1.00 87.38 85 TYR A O 1
ATOM 729 N N . ASP A 1 86 ? 16.080 -2.619 0.498 1.00 88.75 86 ASP A N 1
ATOM 730 C CA . ASP A 1 86 ? 17.257 -3.456 0.783 1.00 88.75 86 ASP A CA 1
ATOM 731 C C . ASP A 1 86 ? 16.973 -4.949 0.561 1.00 88.75 86 ASP A C 1
ATOM 733 O O . ASP A 1 86 ? 17.797 -5.685 0.025 1.00 88.75 86 ASP A O 1
ATOM 737 N N . TRP A 1 87 ? 15.764 -5.399 0.919 1.00 87.19 87 TRP A N 1
ATOM 738 C CA . TRP A 1 87 ? 15.322 -6.786 0.740 1.00 87.19 87 TRP A CA 1
ATOM 739 C C . TRP A 1 87 ? 14.964 -7.140 -0.715 1.00 87.19 87 TRP A C 1
ATOM 741 O O . TRP A 1 87 ? 14.727 -8.308 -1.021 1.00 87.19 87 TRP A O 1
ATOM 751 N N . ASN A 1 88 ? 14.920 -6.159 -1.620 1.00 87.69 88 ASN A N 1
ATOM 752 C CA . ASN A 1 88 ? 14.601 -6.335 -3.035 1.00 87.69 88 ASN A CA 1
ATOM 753 C C . ASN A 1 88 ? 15.669 -5.679 -3.923 1.00 87.69 88 ASN A C 1
ATOM 755 O O . ASN A 1 88 ? 15.379 -4.700 -4.622 1.00 87.69 88 ASN A O 1
ATOM 759 N N . PRO A 1 89 ? 16.907 -6.200 -3.907 1.00 88.06 89 PRO A N 1
ATOM 760 C CA . PRO A 1 89 ? 18.026 -5.546 -4.560 1.00 88.06 89 PRO A CA 1
ATOM 761 C C . PRO A 1 89 ? 17.832 -5.409 -6.077 1.00 88.06 89 PRO A C 1
ATOM 763 O O . PRO A 1 89 ? 17.054 -6.116 -6.743 1.00 88.06 89 PRO A O 1
ATOM 766 N N . VAL A 1 90 ? 18.578 -4.464 -6.644 1.00 88.12 90 VAL A N 1
ATOM 767 C CA . VAL A 1 90 ? 18.702 -4.311 -8.094 1.00 88.12 90 VAL A CA 1
ATOM 768 C C . VAL A 1 90 ? 19.344 -5.589 -8.655 1.00 88.12 90 VAL A C 1
ATOM 770 O O . VAL A 1 90 ? 20.372 -6.022 -8.138 1.00 88.12 90 VAL A O 1
ATOM 773 N N . PRO A 1 91 ? 18.738 -6.240 -9.664 1.00 86.12 91 PRO A N 1
ATOM 774 C CA . PRO A 1 91 ? 19.292 -7.458 -10.237 1.00 86.12 91 PRO A CA 1
ATOM 775 C C . PRO A 1 91 ? 20.570 -7.136 -11.011 1.00 86.12 91 PRO A C 1
ATOM 777 O O . PRO A 1 91 ? 20.767 -6.003 -11.460 1.00 86.12 91 PRO A O 1
ATOM 780 N N . GLU A 1 92 ? 21.403 -8.150 -11.226 1.00 89.06 92 GLU A N 1
ATOM 781 C CA . GLU A 1 92 ? 22.551 -8.045 -12.125 1.00 89.06 92 GLU A CA 1
ATOM 782 C C . GLU A 1 92 ? 22.110 -7.521 -13.507 1.00 89.06 92 GLU A C 1
ATOM 784 O O . GLU A 1 92 ? 21.059 -7.907 -14.028 1.00 89.06 92 GLU A O 1
ATOM 789 N N . GLY A 1 93 ? 22.864 -6.567 -14.063 1.00 88.06 93 GLY A N 1
ATOM 790 C CA . GLY A 1 93 ? 22.494 -5.853 -15.292 1.00 88.06 93 GLY A CA 1
ATOM 791 C C . GLY A 1 93 ? 21.417 -4.766 -15.125 1.00 88.06 93 GLY A C 1
ATOM 792 O O . GLY A 1 93 ? 20.902 -4.266 -16.121 1.00 88.06 93 GLY A O 1
ATOM 793 N N . GLY A 1 94 ? 21.035 -4.402 -13.893 1.00 88.12 94 GLY A N 1
ATOM 794 C CA . GLY A 1 94 ? 20.151 -3.264 -13.584 1.00 88.12 94 GLY A CA 1
ATOM 795 C C . GLY A 1 94 ? 18.648 -3.525 -13.769 1.00 88.12 94 GLY A C 1
ATOM 796 O O . GLY A 1 94 ? 17.804 -2.868 -13.152 1.00 88.12 94 GLY A O 1
ATOM 797 N N . GLY A 1 95 ? 18.282 -4.529 -14.569 1.00 87.56 95 GLY A N 1
ATOM 798 C CA . GLY A 1 95 ? 16.891 -4.886 -14.851 1.00 87.56 95 GLY A CA 1
ATOM 799 C C . GLY A 1 95 ? 16.135 -3.753 -15.547 1.00 87.56 95 GLY A C 1
ATOM 800 O O . GLY A 1 95 ? 16.701 -3.030 -16.369 1.00 87.56 95 GLY A O 1
ATOM 801 N N . LEU A 1 96 ? 14.855 -3.575 -15.204 1.00 88.69 96 LEU A N 1
ATOM 802 C CA . LEU A 1 96 ? 14.023 -2.537 -15.821 1.00 88.69 96 LEU A CA 1
ATOM 803 C C . LEU A 1 96 ? 14.506 -1.115 -15.530 1.00 88.69 96 LEU A C 1
ATOM 805 O O . LEU A 1 96 ? 14.155 -0.233 -16.292 1.00 88.69 96 LEU A O 1
ATOM 809 N N . ILE A 1 97 ? 15.344 -0.876 -14.510 1.00 87.62 97 ILE A N 1
ATOM 810 C CA . ILE A 1 97 ? 15.935 0.455 -14.272 1.00 87.62 97 ILE A CA 1
ATOM 811 C C . ILE A 1 97 ? 16.773 0.893 -15.480 1.00 87.62 97 ILE A C 1
ATOM 813 O O . ILE A 1 97 ? 16.710 2.052 -15.883 1.00 87.62 97 ILE A O 1
ATOM 817 N N . THR A 1 98 ? 17.538 -0.041 -16.047 1.00 89.50 98 THR A N 1
ATOM 818 C CA . THR A 1 98 ? 18.476 0.214 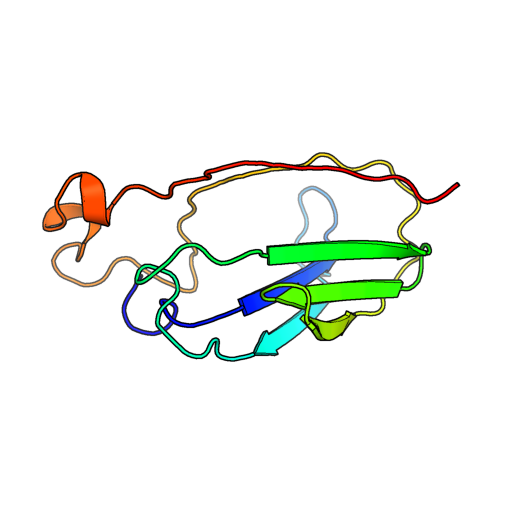-17.148 1.00 89.50 98 THR A CA 1
ATOM 819 C C . THR A 1 98 ? 17.852 -0.044 -18.514 1.00 89.50 98 THR A C 1
ATOM 821 O O . THR A 1 98 ? 18.184 0.643 -19.473 1.00 89.50 98 THR A O 1
ATOM 824 N N . THR A 1 99 ? 16.968 -1.039 -18.611 1.00 91.44 99 THR A N 1
ATOM 825 C CA . THR A 1 99 ? 16.459 -1.547 -19.899 1.00 91.44 99 THR A CA 1
ATOM 826 C C . THR A 1 99 ? 15.012 -1.168 -20.193 1.00 91.44 99 THR A C 1
ATOM 828 O O . THR A 1 99 ? 14.604 -1.229 -21.348 1.00 91.44 99 THR A O 1
ATOM 831 N N . GLY A 1 100 ? 14.243 -0.776 -19.174 1.00 90.00 100 GLY A N 1
ATOM 832 C CA . GLY A 1 100 ? 12.831 -0.447 -19.324 1.00 90.00 100 GLY A CA 1
ATOM 833 C C . GLY A 1 100 ? 12.618 0.883 -20.039 1.00 90.00 100 GLY A C 1
ATOM 834 O O . GLY A 1 100 ? 13.332 1.869 -19.816 1.00 90.00 100 GLY A O 1
ATOM 835 N N . THR A 1 101 ? 11.582 0.924 -20.864 1.00 95.62 101 THR A N 1
ATOM 836 C CA . THR A 1 101 ? 11.054 2.146 -21.470 1.00 95.62 101 THR A CA 1
ATOM 837 C C . THR A 1 101 ? 10.617 3.156 -20.402 1.00 95.62 101 THR A C 1
ATOM 839 O O . THR A 1 101 ? 10.574 2.872 -19.202 1.00 95.62 101 THR A O 1
ATOM 842 N N . TRP A 1 102 ? 10.315 4.387 -20.822 1.00 94.75 102 TRP A N 1
ATOM 843 C CA . TRP A 1 102 ? 9.767 5.392 -19.908 1.00 94.75 102 TRP A CA 1
ATOM 844 C C . TRP A 1 102 ? 8.449 4.925 -19.277 1.00 94.75 102 TRP A C 1
ATOM 846 O O . TRP A 1 102 ? 8.258 5.067 -18.072 1.00 94.75 102 TRP A O 1
ATOM 856 N N . GLU A 1 103 ? 7.575 4.322 -20.081 1.00 93.62 103 GLU A N 1
ATOM 857 C CA . GLU A 1 103 ? 6.273 3.825 -19.640 1.00 93.62 103 GLU A CA 1
ATOM 858 C C . GLU A 1 103 ? 6.410 2.692 -18.613 1.00 93.62 103 GLU A C 1
ATOM 860 O O . GLU A 1 103 ? 5.842 2.788 -17.529 1.00 93.62 103 GLU A O 1
ATOM 865 N N . GLU A 1 104 ? 7.252 1.686 -18.876 1.00 92.00 104 GLU A N 1
ATOM 866 C CA . GLU A 1 104 ? 7.480 0.556 -17.954 1.00 92.00 104 GLU A CA 1
ATOM 867 C C . GLU A 1 104 ? 8.086 0.974 -16.604 1.00 92.00 104 GLU A C 1
ATOM 869 O O . GLU A 1 104 ? 7.973 0.247 -15.615 1.00 92.00 104 GLU A O 1
ATOM 874 N N . ARG A 1 105 ? 8.756 2.132 -16.551 1.00 92.56 105 ARG A N 1
ATOM 875 C CA . ARG A 1 105 ? 9.383 2.678 -15.337 1.00 92.56 105 ARG A CA 1
ATOM 876 C C . ARG A 1 105 ? 8.535 3.729 -14.619 1.00 92.56 105 ARG A C 1
ATOM 878 O O . ARG A 1 105 ? 8.977 4.258 -13.600 1.00 92.56 105 ARG A O 1
ATOM 885 N N . THR A 1 106 ? 7.346 4.040 -15.129 1.00 94.56 106 THR A N 1
ATOM 886 C CA . THR A 1 106 ? 6.484 5.093 -14.587 1.00 94.56 106 THR A CA 1
ATOM 887 C C . THR A 1 106 ? 5.297 4.496 -13.839 1.00 94.56 106 THR A C 1
ATOM 889 O O . THR A 1 106 ? 4.436 3.850 -14.431 1.00 94.56 106 THR A O 1
ATOM 892 N N . THR A 1 107 ? 5.190 4.783 -12.539 1.00 95.62 107 THR A N 1
ATOM 893 C CA . THR A 1 107 ? 3.948 4.539 -11.791 1.00 95.62 107 THR A CA 1
ATOM 894 C C . THR A 1 107 ? 2.954 5.657 -12.082 1.00 95.62 107 THR A C 1
ATOM 896 O O . THR A 1 107 ? 3.278 6.833 -11.921 1.00 95.62 107 THR A O 1
ATOM 899 N N . GLN A 1 108 ? 1.735 5.295 -12.477 1.00 97.00 108 GLN A N 1
ATOM 900 C CA . GLN A 1 108 ? 0.676 6.240 -12.826 1.00 97.00 108 GLN A CA 1
ATOM 901 C C . GLN A 1 108 ? -0.459 6.188 -11.799 1.00 97.00 108 GLN A C 1
ATOM 903 O O . GLN A 1 108 ? -0.841 5.113 -11.336 1.00 97.00 108 GLN A O 1
ATOM 908 N N . TYR A 1 109 ? -1.023 7.352 -11.481 1.00 97.88 109 TYR A N 1
ATOM 909 C CA . TYR A 1 109 ? -2.192 7.495 -10.617 1.00 97.88 109 TYR A CA 1
ATOM 910 C C . TYR A 1 109 ? -3.253 8.286 -11.377 1.00 97.88 109 TYR A C 1
ATOM 912 O O . TYR A 1 109 ? -3.052 9.465 -11.649 1.00 97.88 109 TYR A O 1
ATOM 920 N N . ASP A 1 110 ? -4.369 7.642 -11.715 1.00 98.31 110 ASP A N 1
ATOM 921 C CA . ASP A 1 110 ? -5.480 8.308 -12.408 1.00 98.31 110 ASP A CA 1
ATOM 922 C C . ASP A 1 110 ? -6.196 9.305 -11.476 1.00 98.31 110 ASP A C 1
ATOM 924 O O . ASP A 1 110 ? -6.524 10.428 -11.849 1.00 98.31 110 ASP A O 1
ATOM 928 N N . TRP A 1 111 ? -6.384 8.930 -10.207 1.00 98.38 111 TRP A N 1
ATOM 929 C CA . TRP A 1 111 ? -6.950 9.809 -9.186 1.00 98.38 111 TRP A CA 1
ATOM 930 C C . TRP A 1 111 ? -6.604 9.351 -7.771 1.00 98.38 111 TRP A C 1
ATOM 932 O O . TRP A 1 111 ? -6.268 8.195 -7.518 1.00 98.38 111 TRP A O 1
ATOM 942 N N . ILE A 1 112 ? -6.764 10.278 -6.827 1.00 98.19 112 ILE A N 1
ATOM 943 C CA . ILE A 1 112 ? -6.706 10.029 -5.386 1.00 98.19 112 ILE A CA 1
ATOM 944 C C . ILE A 1 112 ? -7.957 10.650 -4.768 1.00 98.19 112 ILE A C 1
ATOM 946 O O . ILE A 1 112 ? -8.332 11.773 -5.106 1.00 98.19 112 ILE A O 1
ATOM 950 N N . ARG A 1 113 ? -8.630 9.912 -3.881 1.00 98.25 113 ARG A N 1
ATOM 951 C CA . ARG A 1 113 ? -9.850 10.363 -3.199 1.00 98.25 113 ARG A CA 1
ATOM 952 C C . ARG A 1 113 ? -9.776 10.014 -1.720 1.00 98.25 113 ARG A C 1
ATOM 954 O O . ARG A 1 113 ? -9.351 8.918 -1.368 1.00 98.25 113 ARG A O 1
ATOM 961 N N . VAL A 1 114 ? -10.223 10.939 -0.878 1.00 97.69 114 VAL A N 1
ATOM 962 C CA . VAL A 1 114 ? -10.277 10.784 0.580 1.00 97.69 114 VAL A CA 1
ATOM 963 C C . VAL A 1 114 ? -11.695 11.087 1.037 1.00 97.69 114 VAL A C 1
ATOM 965 O O . VAL A 1 114 ? -12.308 12.044 0.568 1.00 97.69 114 VAL A O 1
ATOM 968 N N . TRP A 1 115 ? -12.210 10.266 1.947 1.00 97.06 115 TRP A N 1
ATOM 969 C CA . TRP A 1 115 ? -13.569 10.370 2.465 1.00 97.06 115 TRP A CA 1
ATOM 970 C C . TRP A 1 115 ? -13.550 10.324 3.988 1.00 97.06 115 TRP A C 1
ATOM 972 O O . TRP A 1 115 ? -12.706 9.653 4.581 1.00 97.06 115 TRP A O 1
ATOM 982 N N . GLN A 1 116 ? -14.520 10.990 4.605 1.00 95.94 116 GLN A N 1
ATOM 983 C CA . GLN A 1 116 ? -14.816 10.867 6.027 1.00 95.94 116 GLN A CA 1
ATOM 984 C C . GLN A 1 116 ? -16.270 10.427 6.170 1.00 95.94 116 GLN A C 1
ATOM 986 O O . GLN A 1 116 ? -17.164 11.044 5.588 1.00 95.94 116 GLN A O 1
ATOM 991 N N . LEU A 1 117 ? -16.498 9.355 6.927 1.00 95.00 117 LEU A N 1
ATOM 992 C CA . LEU A 1 117 ? -17.846 8.931 7.283 1.00 95.00 117 LEU A CA 1
ATOM 993 C C . LEU A 1 117 ? -18.422 9.936 8.290 1.00 95.00 117 LEU A C 1
ATOM 995 O O . LEU A 1 117 ? -17.740 10.283 9.255 1.00 95.00 117 LEU A O 1
ATOM 999 N N . LYS A 1 118 ? -19.634 10.426 8.024 1.00 89.31 118 LYS A N 1
ATOM 1000 C CA . LYS A 1 118 ? -20.368 11.348 8.898 1.00 89.31 118 LYS A CA 1
ATOM 1001 C C . LYS A 1 118 ? -21.445 10.611 9.673 1.00 89.31 118 LYS A C 1
ATOM 1003 O O . LYS A 1 118 ? -22.029 9.676 9.081 1.00 89.31 118 LYS A O 1
#

Sequence (118 aa):
WGRNWDQIFHSNLIRTRAGDNSNKVQIQKSIKPPTKNHERFYVYAGWWKSPEEIQFFLDGKYAYSLKPDVKWELPAYIQLAIETYDWNPVPEGGGLITTGTWEERTTQYDWIRVWQLK

Secondary structure (DSSP, 8-state):
--SSSSS-EEEEEEEEETTEEEEEEEEEEEE--SS-TTSS---EEEEEEETTEEEEEETTEEEEEE--SS---S----------BTTBPPPTT-THHHH--TTTT----S--------

InterPro domains:
  IPR000757 Beta-glucanase-like, N-terminal domain [PS51762] (1-118)
  IPR013320 Concanavalin A-like lectin/glucanase domain superfamily [SSF49899] (11-117)

Solvent-accessible surface area (backbone atoms only — not comparable to full-atom values): 8026 Å² total; per-residue (Å²): 87,65,88,88,66,42,45,61,48,72,52,75,48,75,48,63,51,93,98,40,68,91,72,54,45,76,50,72,56,69,50,70,54,99,55,46,59,86,79,52,94,75,48,80,47,74,44,82,74,50,40,60,35,36,38,34,27,53,70,84,37,85,71,52,72,51,64,56,97,57,74,60,83,74,89,83,79,93,82,87,83,88,82,85,47,91,93,43,52,74,39,88,85,46,45,57,83,69,72,42,53,74,68,82,67,53,91,82,77,96,77,88,87,86,87,77,92,129